Protein AF-A0A6B3GF92-F1 (afdb_monomer_lite)

Secondary structure (DSSP, 8-state):
--SS--TTPPP-HHHHHHHHHHHHHHHHHHHHHHHTTPPPPS--

pLDDT: mean 87.86, std 9.28, range [47.91, 95.81]

Radius of gyration: 13.85 Å; chains: 1; bounding box: 25×22×36 Å

Foldseek 3Di:
DDLDDDDPDDDDPSSVVSVVVVVVVVVVVQVVCVVVVHHDDPDD

Sequence (44 aa):
CPPLPAGDEKPSAAHRARLAIAEAAGTVLAGGLSLLGIRAPEHL

Structure (mmCIF, N/CA/C/O backbone):
data_AF-A0A6B3GF92-F1
#
_entry.id   AF-A0A6B3GF92-F1
#
loop_
_atom_site.group_PDB
_atom_site.id
_atom_site.type_symbol
_atom_site.label_atom_id
_atom_site.label_alt_id
_atom_site.label_comp_id
_atom_site.label_asym_id
_atom_site.label_entity_id
_atom_site.label_seq_id
_atom_site.pdbx_PDB_ins_code
_atom_site.Cartn_x
_atom_site.Cartn_y
_atom_site.Cartn_z
_atom_site.occupancy
_atom_site.B_iso_or_equiv
_atom_site.auth_seq_id
_atom_site.auth_comp_id
_atom_site.auth_asym_id
_atom_site.aut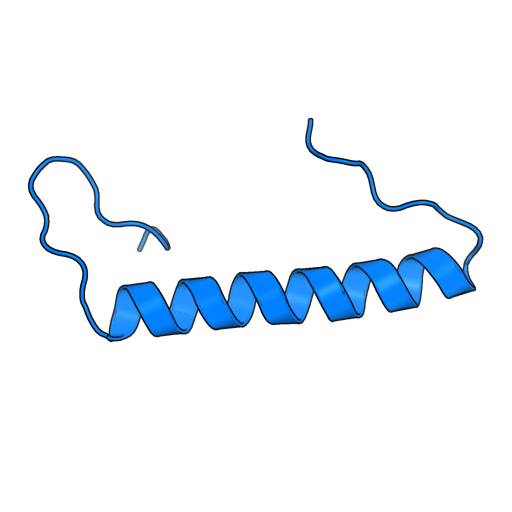h_atom_id
_atom_site.pdbx_PDB_model_num
ATOM 1 N N . CYS A 1 1 ? 15.828 0.422 -7.099 1.00 69.75 1 CYS A N 1
ATOM 2 C CA . CYS A 1 1 ? 15.384 0.881 -8.435 1.00 69.75 1 CYS A CA 1
ATOM 3 C C . CYS A 1 1 ? 14.095 1.678 -8.286 1.00 69.75 1 CYS A C 1
ATOM 5 O O . CYS A 1 1 ? 13.284 1.272 -7.456 1.00 69.75 1 CYS A O 1
ATOM 7 N N . PRO A 1 2 ? 13.906 2.772 -9.041 1.00 80.50 2 PRO A N 1
ATOM 8 C CA . PRO A 1 2 ? 12.688 3.575 -8.972 1.00 80.50 2 PRO A CA 1
ATOM 9 C C . PRO A 1 2 ? 11.444 2.764 -9.399 1.00 80.50 2 PRO A C 1
ATOM 11 O O . PRO A 1 2 ? 11.562 1.790 -10.155 1.00 80.50 2 PRO A O 1
ATOM 14 N N . PRO A 1 3 ? 10.252 3.097 -8.868 1.00 81.88 3 PRO A N 1
ATOM 15 C CA . PRO A 1 3 ? 9.001 2.438 -9.248 1.00 81.88 3 PRO A CA 1
ATOM 16 C C . PRO A 1 3 ? 8.555 2.827 -10.662 1.00 81.88 3 PRO A C 1
ATOM 18 O O . PRO A 1 3 ? 7.932 2.018 -11.347 1.00 81.88 3 PRO A O 1
ATOM 21 N N . LEU A 1 4 ? 8.926 4.029 -11.108 1.00 89.12 4 LEU A N 1
ATOM 22 C CA . LEU A 1 4 ? 8.656 4.544 -12.442 1.00 89.12 4 LEU A CA 1
ATOM 23 C C . LEU A 1 4 ? 9.921 4.511 -13.308 1.00 89.12 4 LEU A C 1
ATOM 25 O O . LEU A 1 4 ? 11.017 4.715 -12.775 1.00 89.12 4 LEU A O 1
ATOM 29 N N . PRO A 1 5 ? 9.771 4.279 -14.624 1.00 85.81 5 PRO A N 1
ATOM 30 C CA . PRO A 1 5 ? 10.864 4.459 -15.566 1.00 85.81 5 PRO A CA 1
ATOM 31 C C . PRO A 1 5 ? 11.317 5.925 -15.590 1.00 85.81 5 PRO A C 1
ATOM 33 O O . PRO A 1 5 ? 10.510 6.839 -15.411 1.00 85.81 5 PRO A O 1
ATOM 36 N N . ALA A 1 6 ? 12.613 6.142 -15.807 1.00 88.62 6 ALA A N 1
ATOM 37 C CA . ALA A 1 6 ? 13.216 7.470 -15.885 1.00 88.62 6 ALA A CA 1
ATOM 38 C C . ALA A 1 6 ? 13.618 7.812 -17.328 1.00 88.62 6 ALA A C 1
ATOM 40 O O . ALA A 1 6 ? 14.163 6.967 -18.038 1.00 88.62 6 ALA A O 1
ATOM 41 N N . GLY A 1 7 ? 13.395 9.063 -17.744 1.00 88.94 7 GLY A N 1
ATOM 42 C CA . GLY A 1 7 ? 13.748 9.533 -19.089 1.00 88.94 7 GLY A CA 1
ATOM 43 C C . GLY A 1 7 ? 13.068 8.708 -20.186 1.00 88.94 7 GLY A C 1
ATOM 44 O O . GLY A 1 7 ? 11.857 8.517 -20.150 1.00 88.94 7 GLY A O 1
ATOM 45 N N . ASP A 1 8 ? 13.859 8.195 -21.130 1.00 85.25 8 ASP A N 1
ATOM 46 C CA . ASP A 1 8 ? 13.394 7.367 -22.254 1.00 85.25 8 ASP A CA 1
ATOM 47 C C . ASP A 1 8 ? 13.295 5.861 -21.933 1.00 85.25 8 ASP A C 1
ATOM 49 O O . ASP A 1 8 ? 13.101 5.029 -22.828 1.00 85.25 8 ASP A O 1
ATOM 53 N N . GLU A 1 9 ? 13.446 5.463 -20.665 1.00 87.25 9 GLU A N 1
ATOM 54 C CA . GLU A 1 9 ? 13.307 4.061 -20.279 1.00 87.25 9 GLU A CA 1
ATOM 55 C C . GLU A 1 9 ? 11.876 3.559 -20.534 1.00 87.25 9 GLU A C 1
ATOM 57 O O . GLU A 1 9 ? 10.879 4.169 -20.146 1.00 87.25 9 GLU A O 1
ATOM 62 N N . LYS A 1 10 ? 11.752 2.401 -21.190 1.00 88.62 10 LYS A N 1
ATOM 63 C CA . LYS A 1 10 ? 10.438 1.841 -21.513 1.00 88.62 10 LYS A CA 1
ATOM 64 C C . LYS A 1 10 ? 9.775 1.232 -20.268 1.00 88.62 10 LYS A C 1
ATOM 66 O O . LYS A 1 10 ? 10.398 0.411 -19.586 1.00 88.62 10 LYS A O 1
ATOM 71 N N . PRO A 1 11 ? 8.484 1.523 -20.007 1.00 87.00 11 PRO A N 1
ATOM 72 C CA . PRO A 1 11 ? 7.731 0.869 -18.943 1.00 87.00 11 PRO A CA 1
ATOM 73 C C . PRO A 1 11 ? 7.741 -0.653 -19.116 1.00 87.00 11 PRO A C 1
ATOM 75 O O . PRO A 1 11 ? 7.448 -1.178 -20.191 1.00 87.00 11 PRO A O 1
ATOM 78 N N . SER A 1 12 ? 8.041 -1.373 -18.037 1.00 90.19 12 SER A N 1
ATOM 79 C CA . SER A 1 12 ? 8.146 -2.836 -18.041 1.00 90.19 12 SER A CA 1
ATOM 80 C C . SER A 1 12 ? 7.163 -3.466 -17.055 1.00 90.19 12 SER A C 1
ATOM 82 O O . SER A 1 12 ? 6.561 -2.781 -16.224 1.00 90.19 12 SER A O 1
ATOM 84 N N . ALA A 1 13 ? 6.998 -4.790 -17.129 1.00 91.25 13 ALA A N 1
ATOM 85 C CA . ALA A 1 13 ? 6.145 -5.530 -16.198 1.00 91.25 13 ALA A CA 1
ATOM 86 C C . ALA A 1 13 ? 6.582 -5.348 -14.733 1.00 91.25 13 ALA A C 1
ATOM 88 O O . ALA A 1 13 ? 5.732 -5.261 -13.853 1.00 91.25 13 ALA A O 1
ATOM 89 N N . ALA A 1 14 ? 7.888 -5.212 -14.479 1.00 90.62 14 ALA A N 1
ATOM 90 C CA . ALA A 1 14 ? 8.411 -4.953 -13.141 1.00 90.62 14 ALA A CA 1
ATOM 91 C C . ALA A 1 14 ? 7.989 -3.573 -12.612 1.00 90.62 14 ALA A C 1
ATOM 93 O O . ALA A 1 14 ? 7.612 -3.458 -11.449 1.00 90.62 14 ALA A O 1
ATOM 94 N N . HIS A 1 15 ? 8.004 -2.540 -13.461 1.00 91.06 15 HIS A N 1
ATOM 95 C CA . HIS A 1 15 ? 7.537 -1.199 -13.094 1.00 91.06 15 HIS A CA 1
ATOM 96 C C . HIS A 1 15 ? 6.046 -1.208 -12.745 1.00 91.06 15 HIS A C 1
ATOM 98 O O . HIS A 1 15 ? 5.653 -0.711 -11.693 1.00 91.06 15 HIS A O 1
ATOM 104 N N . ARG A 1 16 ? 5.226 -1.883 -13.561 1.00 88.56 16 ARG A N 1
ATOM 105 C CA . ARG A 1 16 ? 3.793 -2.045 -13.273 1.00 88.56 16 ARG A CA 1
ATOM 106 C C . ARG A 1 16 ? 3.537 -2.808 -11.977 1.00 88.56 16 ARG A C 1
ATOM 108 O O . ARG A 1 16 ? 2.699 -2.389 -11.190 1.00 88.56 16 ARG A O 1
ATOM 115 N N . ALA A 1 17 ? 4.272 -3.892 -11.733 1.00 93.44 17 ALA A N 1
ATOM 116 C CA . ALA A 1 17 ? 4.137 -4.658 -10.497 1.00 93.44 17 ALA A CA 1
ATOM 117 C C . ALA A 1 17 ? 4.479 -3.808 -9.263 1.00 93.44 17 ALA A C 1
ATOM 119 O O . ALA A 1 17 ? 3.748 -3.836 -8.278 1.00 93.44 17 ALA A O 1
ATOM 120 N N . ARG A 1 18 ? 5.551 -3.006 -9.322 1.00 93.62 18 ARG A N 1
ATOM 121 C CA . ARG A 1 18 ? 5.919 -2.098 -8.223 1.00 93.62 18 ARG A CA 1
ATOM 122 C C . ARG A 1 18 ? 4.868 -1.016 -7.988 1.00 93.62 18 ARG A C 1
ATOM 124 O O . ARG A 1 18 ? 4.563 -0.740 -6.832 1.00 93.62 18 ARG A O 1
ATOM 131 N N . LEU A 1 19 ? 4.317 -0.435 -9.054 1.00 93.00 19 LEU A N 1
ATOM 132 C CA . LEU A 1 19 ? 3.243 0.551 -8.944 1.00 93.00 19 LEU A CA 1
ATOM 133 C C . LEU A 1 19 ? 1.999 -0.058 -8.282 1.00 93.00 19 LEU A C 1
ATOM 135 O O . LEU A 1 19 ? 1.509 0.493 -7.304 1.00 93.00 19 LEU A O 1
ATOM 139 N N . ALA A 1 20 ? 1.568 -1.240 -8.731 1.00 94.12 20 ALA A N 1
ATOM 140 C CA . ALA A 1 20 ? 0.423 -1.941 -8.150 1.00 94.12 20 ALA A CA 1
ATOM 141 C C . ALA A 1 20 ? 0.619 -2.256 -6.655 1.00 94.12 20 ALA A C 1
ATOM 143 O O . ALA A 1 20 ? -0.316 -2.153 -5.865 1.00 94.12 20 ALA A O 1
ATOM 144 N N . ILE A 1 21 ? 1.844 -2.603 -6.243 1.00 94.06 21 ILE A N 1
ATOM 145 C CA . ILE A 1 21 ? 2.172 -2.807 -4.825 1.00 94.06 21 ILE A CA 1
ATOM 146 C C . ILE A 1 21 ? 2.061 -1.494 -4.042 1.00 94.06 21 ILE A C 1
ATOM 148 O O . ILE A 1 21 ? 1.510 -1.495 -2.943 1.00 94.06 21 ILE A O 1
AT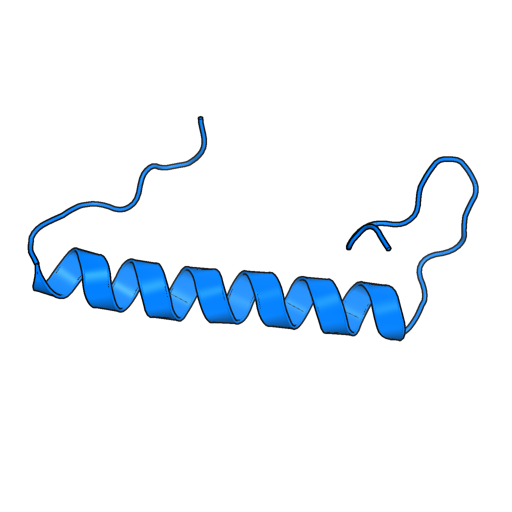OM 152 N N . ALA A 1 22 ? 2.568 -0.382 -4.582 1.00 93.81 22 ALA A N 1
ATOM 153 C CA . ALA A 1 22 ? 2.482 0.921 -3.924 1.00 93.81 22 ALA A CA 1
ATOM 154 C C . ALA A 1 22 ? 1.024 1.387 -3.766 1.00 93.81 22 ALA A C 1
ATOM 156 O O . ALA A 1 22 ? 0.650 1.866 -2.697 1.00 93.81 22 ALA A O 1
ATOM 157 N N . GLU A 1 23 ? 0.194 1.181 -4.789 1.00 92.31 23 GLU A N 1
ATOM 158 C CA . GLU A 1 23 ? -1.245 1.462 -4.740 1.00 92.31 23 GLU A CA 1
ATOM 159 C C . GLU A 1 23 ? -1.945 0.612 -3.674 1.00 92.31 23 GLU A C 1
ATOM 161 O O . GLU A 1 23 ? -2.624 1.153 -2.799 1.00 92.31 23 GLU A O 1
ATOM 166 N N . ALA A 1 24 ? -1.715 -0.706 -3.676 1.00 95.81 24 ALA A N 1
ATOM 167 C CA . ALA A 1 24 ? -2.301 -1.611 -2.689 1.00 95.81 24 ALA A CA 1
ATOM 168 C C . ALA A 1 24 ? -1.877 -1.256 -1.254 1.00 95.81 24 ALA A C 1
ATOM 170 O O . ALA A 1 24 ? -2.709 -1.227 -0.344 1.00 95.81 24 ALA A O 1
ATOM 171 N N . ALA A 1 25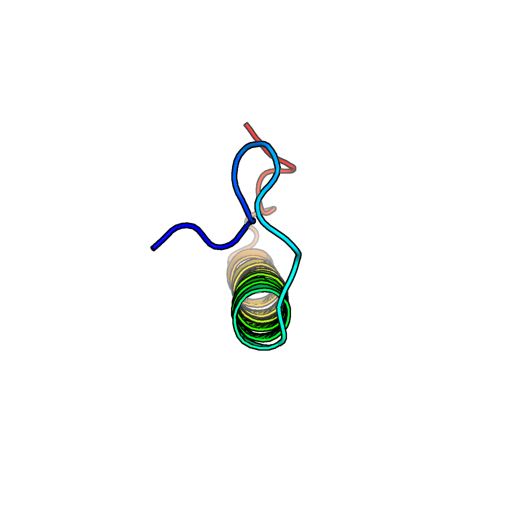 ? -0.596 -0.940 -1.045 1.00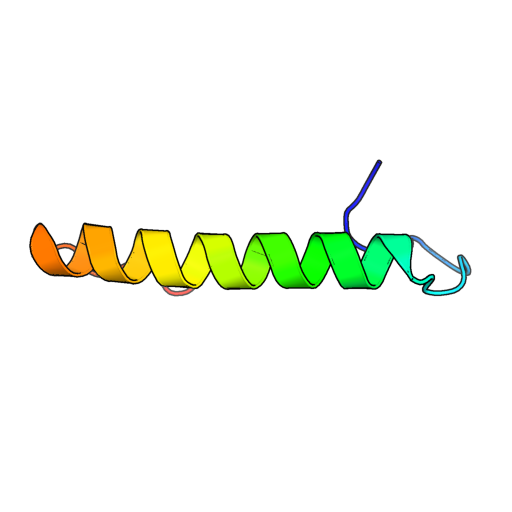 94.25 25 ALA A N 1
ATOM 172 C CA . ALA A 1 25 ? -0.089 -0.494 0.248 1.00 94.25 25 ALA A CA 1
ATOM 173 C C . ALA A 1 25 ? -0.739 0.828 0.690 1.00 94.25 25 ALA A C 1
ATOM 175 O O . ALA A 1 25 ? -1.111 0.960 1.856 1.00 94.25 25 ALA A O 1
ATOM 176 N N . GLY A 1 26 ? -0.931 1.773 -0.237 1.00 91.62 26 GLY A N 1
ATOM 177 C CA . GLY A 1 26 ? -1.641 3.027 0.013 1.00 91.62 26 GLY A CA 1
ATOM 178 C C . GLY A 1 26 ? -3.081 2.799 0.473 1.00 91.62 26 GLY A C 1
ATOM 179 O O . GLY A 1 26 ? -3.504 3.386 1.468 1.00 91.62 26 GLY A O 1
ATOM 180 N N . THR A 1 27 ? -3.813 1.889 -0.174 1.00 94.25 27 THR A N 1
ATOM 181 C CA . THR A 1 27 ? -5.178 1.522 0.237 1.00 94.25 27 THR A CA 1
ATOM 182 C C . THR A 1 27 ? -5.216 0.897 1.632 1.00 94.25 27 THR A C 1
ATOM 184 O O . THR A 1 27 ? -6.045 1.288 2.456 1.00 94.25 27 THR A O 1
ATOM 187 N N . VAL A 1 28 ? -4.315 -0.046 1.925 1.00 95.25 28 VAL A N 1
ATOM 188 C CA . VAL A 1 28 ? -4.250 -0.693 3.248 1.00 95.25 28 VAL A CA 1
ATOM 189 C C . VAL A 1 28 ? -3.930 0.330 4.336 1.00 95.25 28 VAL A C 1
ATOM 191 O O . VAL A 1 28 ? -4.582 0.345 5.382 1.00 95.25 28 VAL A O 1
ATOM 194 N N . LEU A 1 29 ? -2.966 1.216 4.082 1.00 93.75 29 LEU A N 1
ATOM 195 C CA . LEU A 1 29 ? -2.591 2.261 5.026 1.00 93.75 29 LEU A CA 1
ATOM 196 C C . LEU A 1 29 ? -3.740 3.248 5.253 1.00 93.75 29 LEU A C 1
ATOM 198 O O . LEU A 1 29 ? -4.041 3.563 6.401 1.00 93.75 29 LEU A O 1
ATOM 202 N N . ALA A 1 30 ? -4.415 3.695 4.192 1.00 92.00 30 ALA A N 1
ATOM 203 C CA . ALA A 1 30 ? -5.570 4.584 4.301 1.00 92.00 30 ALA A CA 1
ATOM 204 C C . ALA A 1 30 ? -6.707 3.951 5.123 1.00 92.00 30 ALA A C 1
ATOM 206 O O . ALA A 1 30 ? -7.300 4.620 5.974 1.00 92.00 30 ALA A O 1
ATOM 207 N N . GLY A 1 31 ? -6.969 2.655 4.930 1.00 92.81 31 GLY A N 1
ATOM 208 C CA . GLY A 1 31 ? -7.922 1.903 5.748 1.00 92.81 31 GLY A CA 1
ATOM 209 C C . GLY A 1 31 ? -7.516 1.861 7.223 1.00 92.81 31 GLY A C 1
ATOM 210 O O . GLY A 1 31 ? -8.323 2.189 8.092 1.00 92.81 31 GLY A O 1
ATOM 211 N N . GLY A 1 32 ? -6.253 1.536 7.513 1.00 93.88 32 GLY A N 1
ATOM 212 C CA . GLY A 1 32 ? -5.726 1.521 8.881 1.00 93.88 32 GLY A CA 1
ATOM 213 C C . GLY A 1 32 ? -5.769 2.892 9.565 1.00 93.88 32 GLY A C 1
ATOM 214 O O . GLY A 1 32 ? -6.192 2.995 10.713 1.00 93.88 32 GLY A O 1
ATOM 215 N N . LEU A 1 33 ? -5.401 3.959 8.854 1.00 94.50 33 LEU A N 1
ATOM 216 C CA . LEU A 1 33 ? -5.471 5.332 9.362 1.00 94.50 33 LEU A CA 1
ATOM 217 C C . LEU A 1 33 ? -6.914 5.764 9.649 1.00 94.50 33 LEU A C 1
ATOM 219 O O . LEU A 1 33 ? -7.175 6.361 10.694 1.00 94.50 33 LEU A O 1
ATOM 223 N N . SER A 1 34 ? -7.859 5.388 8.784 1.00 92.19 34 SER A N 1
ATOM 224 C CA . SER A 1 34 ? -9.283 5.675 8.990 1.00 92.19 34 SER A CA 1
ATOM 225 C C . SER A 1 34 ? -9.809 5.051 10.285 1.00 92.19 34 SER A C 1
ATOM 227 O O . SER A 1 34 ? -10.577 5.693 10.999 1.00 92.19 34 SER A O 1
ATOM 229 N N . LEU A 1 35 ? -9.353 3.842 10.639 1.00 93.81 35 LEU A N 1
ATOM 230 C CA . LEU A 1 35 ? -9.701 3.196 11.914 1.00 93.81 35 LEU A CA 1
ATOM 231 C C . LEU A 1 35 ? -9.165 3.958 13.132 1.00 93.81 35 LEU A C 1
ATOM 233 O O . LEU A 1 35 ? -9.781 3.930 14.193 1.00 93.81 35 LEU A O 1
ATOM 237 N N . LEU A 1 36 ? -8.044 4.661 12.981 1.00 94.31 36 LEU A N 1
ATOM 238 C CA . LEU A 1 36 ? -7.481 5.524 14.020 1.00 94.31 36 LEU A CA 1
ATOM 239 C C . LEU A 1 36 ? -8.153 6.908 14.070 1.00 94.31 36 LEU A C 1
ATOM 241 O O . LEU A 1 36 ? -7.768 7.740 14.888 1.00 94.31 36 LEU A O 1
ATOM 245 N N . GLY A 1 37 ? -9.134 7.180 13.201 1.00 93.31 37 GLY A N 1
ATOM 246 C CA . GLY A 1 37 ? -9.753 8.500 13.057 1.00 93.31 37 GLY A CA 1
ATOM 247 C C . GLY A 1 37 ? -8.855 9.522 12.351 1.00 93.31 37 GLY A C 1
ATOM 248 O O . GLY A 1 37 ? -9.125 10.721 12.406 1.00 93.31 37 GLY A O 1
ATOM 249 N N . ILE A 1 38 ? -7.788 9.064 11.689 1.00 91.44 38 ILE A N 1
ATOM 250 C CA . ILE A 1 38 ? -6.809 9.903 10.996 1.00 91.44 38 ILE A CA 1
ATOM 251 C C . ILE A 1 38 ? -7.105 9.854 9.497 1.00 91.44 38 ILE A C 1
ATOM 253 O O . ILE A 1 38 ? -7.118 8.787 8.885 1.00 91.44 38 ILE A O 1
ATOM 257 N N . 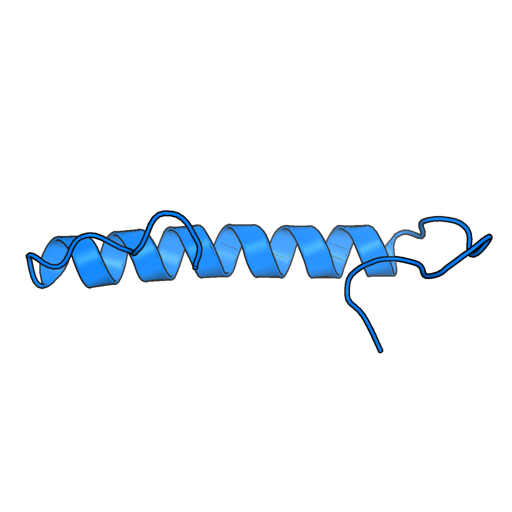ARG A 1 39 ? -7.313 11.017 8.872 1.00 84.00 39 ARG A N 1
ATOM 258 C CA . ARG A 1 39 ? -7.410 11.094 7.411 1.00 84.00 39 ARG A CA 1
ATOM 259 C C . ARG A 1 39 ? -6.007 11.015 6.819 1.00 84.00 39 ARG A C 1
ATOM 261 O O . ARG A 1 39 ? -5.140 11.801 7.195 1.00 84.00 39 ARG A O 1
ATOM 268 N N . ALA A 1 40 ? -5.794 10.067 5.910 1.00 78.69 40 ALA A N 1
ATOM 269 C CA . ALA A 1 40 ? -4.550 9.998 5.159 1.00 78.69 40 ALA A CA 1
ATOM 270 C C . ALA A 1 40 ? -4.349 11.314 4.378 1.00 78.69 40 ALA A C 1
ATOM 272 O O . ALA A 1 40 ? -5.313 11.813 3.797 1.00 78.69 40 ALA A O 1
ATOM 273 N N . PRO A 1 41 ? -3.143 11.905 4.385 1.00 71.50 41 PRO A N 1
ATOM 274 C CA . PRO A 1 41 ? -2.883 13.132 3.643 1.00 71.50 41 PRO A CA 1
ATOM 275 C C . PRO A 1 41 ? -2.997 12.892 2.131 1.00 71.50 41 PRO A C 1
ATOM 277 O O . PRO A 1 41 ? -2.448 11.924 1.606 1.00 71.50 41 PRO A O 1
ATOM 280 N N . GLU A 1 42 ? -3.673 13.809 1.439 1.00 75.19 42 GLU A N 1
ATOM 281 C CA . GLU A 1 42 ? -3.985 13.786 -0.001 1.00 75.19 42 GLU A CA 1
ATOM 282 C C . GLU A 1 42 ? -2.763 14.173 -0.867 1.00 75.19 42 GLU A C 1
ATOM 284 O O . GLU A 1 42 ? -2.917 14.851 -1.873 1.00 75.19 42 GLU A O 1
ATOM 289 N N . HIS A 1 43 ? -1.553 13.748 -0.484 1.0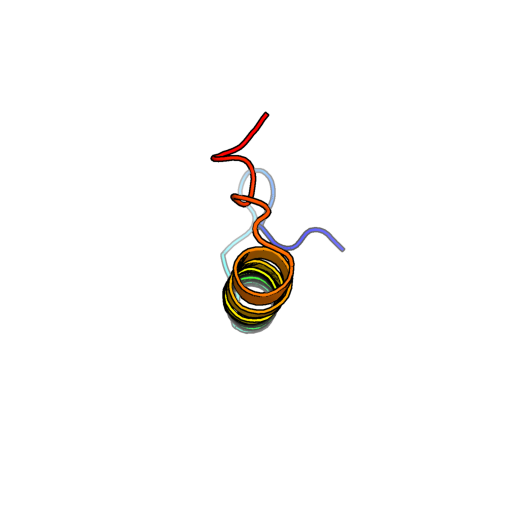0 66.38 43 HIS A N 1
ATOM 290 C CA . HIS A 1 43 ? -0.248 14.150 -1.046 1.00 66.38 43 HIS A CA 1
ATOM 291 C C . HIS A 1 43 ? 0.290 15.504 -0.513 1.00 66.38 43 HIS A C 1
ATOM 293 O O . HIS A 1 43 ? -0.454 16.468 -0.351 1.00 66.38 43 HIS A O 1
ATOM 299 N N . LEU A 1 44 ? 1.594 15.537 -0.191 1.00 47.91 44 LEU A N 1
ATOM 300 C CA . LEU A 1 44 ? 2.376 16.710 0.242 1.00 47.91 44 LEU A CA 1
ATOM 301 C C . LEU A 1 44 ? 3.208 17.252 -0.923 1.00 47.91 44 LEU A C 1
ATOM 303 O O . LEU A 1 44 ? 3.783 16.405 -1.646 1.00 47.91 44 LEU A O 1
#